Protein AF-A0A537VUX1-F1 (afdb_monomer_lite)

Secondary structure (DSSP, 8-state):
----------S----SSTT-GGG---HHHHHHIIIII---SEEE-SS-GGGTTTSEEESSBSSSPEE-TTS-EEEEEBPTTPBPPTT--SB--HHHHHHHHHHHTBTTTT-TTGGGGTTTBTT--SS-B-TTS--TTEEE-S-TTSSS--EEEEEBP--PPP-

Radius of gyration: 17.27 Å; chains: 1; bounding box: 36×48×41 Å

Foldseek 3Di:
DDDDDDDDDDPDPPFQQPLDLQAGDDPVSVVCCLVPNDWDQWHAPPDDVVVGRVPIFGDQFPGFFDADPLRFKTKTWGDPPCADDPPGGDHDALVVVQLSLLLNLAPVNPRVCNVVCAQFFQQSPVPRDHSPDGRPQWDFDDDPPDRDTTMIMGGHHPDDPDD

pLDDT: mean 83.37, std 15.56, range [30.44, 96.69]

Structure (mmCIF, N/CA/C/O backbone):
data_AF-A0A537VUX1-F1
#
_entry.id   AF-A0A537VUX1-F1
#
loop_
_atom_site.group_PDB
_atom_site.id
_atom_site.type_symbol
_atom_site.label_atom_id
_atom_site.label_alt_id
_atom_site.label_comp_id
_atom_site.label_asym_id
_atom_site.label_entity_id
_atom_site.label_seq_id
_atom_site.pdbx_PDB_ins_code
_atom_site.Cartn_x
_atom_site.Cartn_y
_atom_site.Cartn_z
_atom_site.occupancy
_atom_site.B_iso_or_equiv
_atom_site.auth_seq_id
_atom_site.auth_comp_id
_atom_site.auth_asym_id
_atom_site.auth_atom_id
_atom_site.pdbx_PDB_model_num
ATOM 1 N N . MET A 1 1 ? -6.030 -22.622 -22.222 1.00 43.53 1 MET A N 1
ATOM 2 C CA . MET A 1 1 ? -4.801 -23.106 -21.553 1.00 43.53 1 MET A CA 1
ATOM 3 C C . MET A 1 1 ? -3.969 -21.891 -21.178 1.00 43.53 1 MET A C 1
ATOM 5 O O . MET A 1 1 ? -3.933 -20.964 -21.974 1.00 43.53 1 MET A O 1
ATOM 9 N N . ARG A 1 2 ? -3.370 -21.855 -19.982 1.00 75.38 2 ARG A N 1
ATOM 10 C CA . ARG A 1 2 ? -2.383 -20.825 -19.613 1.00 75.38 2 ARG A CA 1
ATOM 11 C C . ARG A 1 2 ? -0.991 -21.377 -19.938 1.00 75.38 2 ARG A C 1
ATOM 13 O O . ARG A 1 2 ? -0.703 -22.503 -19.548 1.00 75.38 2 ARG A O 1
ATOM 20 N N . GLY A 1 3 ? -0.181 -20.629 -20.680 1.00 84.75 3 GLY A N 1
ATOM 21 C CA . GLY A 1 3 ? 1.167 -21.020 -21.102 1.00 84.75 3 GLY A CA 1
ATOM 22 C C . GLY A 1 3 ? 1.705 -20.078 -22.181 1.00 84.75 3 GLY A C 1
ATOM 23 O O . GLY A 1 3 ? 0.919 -19.483 -22.915 1.00 84.75 3 GLY A O 1
ATOM 24 N N . GLY A 1 4 ? 3.028 -19.931 -22.255 1.00 91.06 4 GLY A N 1
ATOM 25 C CA . GLY A 1 4 ? 3.712 -19.018 -23.174 1.00 91.06 4 GLY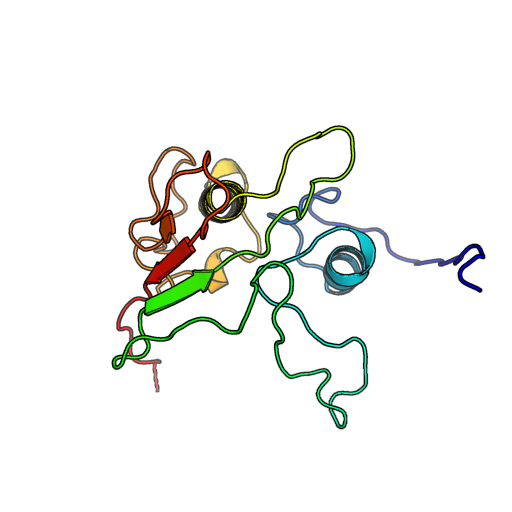 A CA 1
ATOM 26 C C . GLY A 1 4 ? 4.770 -18.169 -22.470 1.00 91.06 4 GLY A C 1
ATOM 27 O O . GLY A 1 4 ? 4.849 -18.146 -21.244 1.00 91.06 4 GLY A O 1
ATOM 28 N N . THR A 1 5 ? 5.589 -17.479 -23.258 1.00 91.19 5 THR A N 1
ATOM 29 C CA . THR A 1 5 ? 6.572 -16.508 -22.766 1.00 91.19 5 THR A CA 1
ATOM 30 C C . THR A 1 5 ? 6.169 -15.135 -23.272 1.00 91.19 5 THR A C 1
ATOM 32 O O . THR A 1 5 ? 6.135 -14.920 -24.483 1.00 91.19 5 THR A O 1
ATOM 35 N N . ILE A 1 6 ? 5.884 -14.215 -22.351 1.00 86.12 6 ILE A N 1
ATOM 36 C CA . ILE A 1 6 ? 5.795 -12.793 -22.679 1.00 86.12 6 ILE A CA 1
ATOM 37 C C . ILE A 1 6 ? 7.230 -12.288 -22.837 1.00 86.12 6 ILE A C 1
ATOM 39 O O . ILE A 1 6 ? 8.074 -12.535 -21.976 1.00 86.12 6 ILE A O 1
ATOM 43 N N . ARG A 1 7 ? 7.519 -11.652 -23.974 1.00 87.94 7 ARG A N 1
ATOM 44 C CA . ARG A 1 7 ? 8.798 -10.992 -24.246 1.00 87.94 7 ARG A CA 1
ATOM 45 C C . ARG A 1 7 ? 8.516 -9.509 -24.386 1.00 87.94 7 ARG A C 1
ATOM 47 O O . ARG A 1 7 ? 7.780 -9.120 -25.287 1.00 87.94 7 ARG A O 1
ATOM 54 N N . GLU A 1 8 ? 9.092 -8.729 -23.491 1.00 80.12 8 GLU A N 1
ATOM 55 C CA . GLU A 1 8 ? 8.969 -7.280 -23.452 1.00 80.12 8 GLU A CA 1
ATOM 56 C C . GLU A 1 8 ? 10.364 -6.667 -23.572 1.00 80.12 8 GLU A C 1
ATOM 58 O O . GLU A 1 8 ? 11.334 -7.198 -23.026 1.00 80.12 8 GLU A O 1
ATOM 63 N N . GLU A 1 9 ? 10.457 -5.574 -24.320 1.00 84.31 9 GLU A N 1
ATOM 64 C CA . GLU A 1 9 ? 11.647 -4.740 -24.430 1.00 84.31 9 GLU A CA 1
ATOM 65 C C . GLU A 1 9 ? 11.263 -3.344 -23.947 1.00 84.31 9 GLU A C 1
ATOM 67 O O . GLU A 1 9 ? 10.303 -2.759 -24.448 1.00 84.31 9 GLU A O 1
ATOM 72 N N . SER A 1 10 ? 12.017 -2.815 -22.986 1.00 74.38 10 SER A N 1
ATOM 73 C CA . SER A 1 10 ? 11.918 -1.416 -22.586 1.00 74.38 10 SER A CA 1
ATOM 74 C C . SER A 1 10 ? 13.241 -0.724 -22.908 1.00 74.38 10 SER A C 1
ATOM 76 O O . SER A 1 10 ? 14.291 -1.229 -22.499 1.00 74.38 10 SER A O 1
ATOM 78 N N . PRO A 1 11 ? 13.222 0.433 -23.597 1.00 74.38 11 PRO A N 1
ATOM 79 C CA . PRO A 1 11 ? 14.430 1.216 -23.844 1.00 74.38 11 PRO A CA 1
ATOM 80 C C . PRO A 1 11 ? 14.991 1.840 -22.556 1.00 74.38 11 PRO A C 1
ATOM 82 O O . PRO A 1 11 ? 16.130 2.300 -22.544 1.00 74.38 11 PRO A O 1
ATOM 85 N N . GLU A 1 12 ? 14.205 1.850 -21.475 1.00 69.44 12 GLU A N 1
ATOM 86 C CA . GLU A 1 12 ? 14.577 2.395 -20.177 1.00 69.44 12 GLU A CA 1
ATOM 87 C C . GLU A 1 12 ? 14.316 1.372 -19.066 1.00 69.44 12 GLU A C 1
ATOM 89 O O . GLU A 1 12 ? 13.195 0.907 -18.848 1.00 69.44 12 GLU A O 1
ATOM 94 N N . PHE A 1 13 ? 15.381 1.036 -18.346 1.00 69.56 13 PHE A N 1
ATOM 95 C CA . PHE A 1 13 ? 15.348 0.259 -17.108 1.00 69.56 13 PHE A CA 1
ATOM 96 C C . PHE A 1 13 ? 16.049 1.056 -15.996 1.00 69.56 13 PHE A C 1
ATOM 98 O O . PHE A 1 13 ? 16.839 0.534 -15.214 1.00 69.56 13 PHE A O 1
ATOM 105 N N . GLY A 1 14 ? 15.822 2.374 -15.997 1.00 68.31 14 GLY A N 1
ATOM 106 C CA . GLY A 1 14 ? 16.420 3.351 -15.085 1.00 68.31 14 GLY A CA 1
ATOM 107 C C . GLY A 1 14 ? 15.718 3.401 -13.733 1.00 68.31 14 GLY A C 1
ATOM 108 O O . GLY A 1 14 ? 15.362 4.477 -13.270 1.00 68.31 14 GLY A O 1
ATOM 109 N N . TRP A 1 15 ? 15.464 2.238 -13.139 1.00 76.56 15 TRP A N 1
ATOM 110 C CA . TRP A 1 15 ? 14.743 2.115 -11.875 1.00 76.56 15 TRP A CA 1
ATOM 111 C C . TRP A 1 15 ? 15.525 2.784 -10.755 1.00 76.56 15 TRP A C 1
ATOM 113 O O . TRP A 1 15 ? 16.755 2.699 -10.705 1.00 76.56 15 TRP A O 1
ATOM 123 N N . THR A 1 16 ? 14.815 3.455 -9.858 1.00 78.56 16 THR A N 1
ATOM 124 C CA . THR A 1 16 ? 15.455 4.334 -8.881 1.00 78.56 16 THR A CA 1
ATOM 125 C C . THR A 1 16 ? 15.878 3.615 -7.609 1.00 78.56 16 THR A C 1
ATOM 127 O O . THR A 1 16 ? 16.698 4.157 -6.873 1.00 78.56 16 THR A O 1
ATOM 130 N N . ASP A 1 17 ? 15.361 2.405 -7.363 1.00 83.12 17 ASP A N 1
ATOM 131 C CA . ASP A 1 17 ? 15.651 1.649 -6.134 1.00 83.12 17 ASP A CA 1
ATOM 132 C C . ASP A 1 17 ? 15.723 0.124 -6.340 1.00 83.12 17 ASP A C 1
ATOM 134 O O . ASP A 1 17 ? 15.341 -0.666 -5.487 1.00 83.12 17 ASP A O 1
ATOM 138 N N . ALA A 1 18 ? 16.209 -0.323 -7.505 1.00 84.00 18 ALA A N 1
ATOM 139 C CA . ALA A 1 18 ? 16.580 -1.724 -7.759 1.00 84.00 18 ALA A CA 1
ATOM 140 C C . ALA A 1 18 ? 15.517 -2.781 -7.363 1.00 84.00 18 ALA A C 1
ATOM 142 O O . ALA A 1 18 ? 15.850 -3.789 -6.741 1.00 84.00 18 ALA A O 1
ATOM 143 N N . PHE A 1 19 ? 14.258 -2.575 -7.772 1.00 84.56 19 PHE A N 1
ATOM 144 C CA . PHE A 1 19 ? 13.085 -3.412 -7.439 1.00 84.56 19 PHE A CA 1
ATOM 145 C C . PHE A 1 19 ? 12.599 -3.342 -5.989 1.00 84.56 19 PHE A C 1
ATOM 147 O O . PHE A 1 19 ? 11.665 -4.061 -5.625 1.00 84.56 19 PHE A O 1
ATOM 154 N N . ASP A 1 20 ? 13.171 -2.481 -5.158 1.00 90.69 20 ASP A N 1
ATOM 155 C CA . ASP A 1 20 ? 12.567 -2.177 -3.877 1.00 90.69 20 ASP A CA 1
ATOM 156 C C . ASP A 1 20 ? 11.367 -1.250 -4.089 1.00 90.69 20 ASP A C 1
ATOM 158 O O . ASP A 1 20 ? 11.531 -0.136 -4.595 1.00 90.69 20 ASP A O 1
ATOM 162 N N . PRO A 1 21 ? 10.147 -1.666 -3.705 1.00 91.25 21 PRO A N 1
ATOM 163 C CA . PRO A 1 21 ? 8.995 -0.806 -3.877 1.00 91.25 21 PRO A CA 1
ATOM 164 C C . PRO A 1 21 ? 9.153 0.513 -3.124 1.00 91.25 21 PRO A C 1
ATOM 166 O O . PRO A 1 21 ? 8.670 1.501 -3.643 1.00 91.25 21 PRO A O 1
ATOM 169 N N . THR A 1 22 ? 9.847 0.559 -1.974 1.00 91.31 22 THR A N 1
ATOM 170 C CA . THR A 1 22 ? 9.915 1.734 -1.075 1.00 91.31 22 THR A CA 1
ATOM 171 C C . THR A 1 22 ? 10.496 2.986 -1.729 1.00 91.31 22 THR A C 1
ATOM 173 O O . THR A 1 22 ? 10.023 4.092 -1.454 1.00 91.31 22 THR A O 1
ATOM 176 N N . GLY A 1 23 ? 11.523 2.841 -2.564 1.00 88.88 23 GLY A N 1
ATOM 177 C CA . GLY A 1 23 ? 12.196 3.965 -3.210 1.00 88.88 23 GLY A CA 1
ATOM 178 C C . GLY A 1 23 ? 11.911 4.094 -4.700 1.00 88.88 23 GLY A C 1
ATOM 179 O O . GLY A 1 23 ? 12.562 4.906 -5.354 1.00 88.88 23 GLY A O 1
ATOM 180 N N . GLU A 1 24 ? 10.970 3.335 -5.260 1.00 89.06 24 GLU A N 1
ATOM 181 C CA . GLU A 1 24 ? 10.641 3.412 -6.684 1.00 89.06 24 GLU A CA 1
ATOM 182 C C . GLU A 1 24 ? 9.556 4.461 -6.970 1.00 89.06 24 GLU A C 1
ATOM 184 O O . GLU A 1 24 ? 8.559 4.553 -6.250 1.00 89.06 24 GLU A O 1
ATOM 189 N N . TYR A 1 25 ? 9.723 5.246 -8.037 1.00 87.25 25 TYR A N 1
ATOM 190 C CA . TYR A 1 25 ? 8.809 6.347 -8.381 1.00 87.25 25 TYR A CA 1
ATOM 191 C C . TYR A 1 25 ? 8.467 6.433 -9.875 1.00 87.25 25 TYR A C 1
ATOM 193 O O . TYR A 1 25 ? 7.682 7.286 -10.294 1.00 87.25 25 TYR A O 1
ATOM 201 N N . LEU A 1 26 ? 9.035 5.559 -10.707 1.00 87.56 26 LEU A N 1
ATOM 202 C CA . LEU A 1 26 ? 8.725 5.524 -12.128 1.00 87.56 26 LEU A CA 1
ATOM 203 C C . LEU A 1 26 ? 7.445 4.726 -12.387 1.00 87.56 26 LEU A C 1
ATOM 205 O O . LEU A 1 26 ? 7.285 3.592 -11.938 1.00 87.56 26 LEU A O 1
ATOM 209 N N . GLY A 1 27 ? 6.540 5.301 -13.185 1.00 85.81 27 GLY A N 1
ATOM 210 C CA . GLY A 1 27 ? 5.255 4.672 -13.508 1.00 85.81 27 GLY A CA 1
ATOM 211 C C . GLY A 1 27 ? 5.393 3.319 -14.215 1.00 85.81 27 GLY A C 1
ATOM 212 O O . GLY A 1 27 ? 4.592 2.419 -13.974 1.00 85.81 27 GLY A O 1
ATOM 213 N N . THR A 1 28 ? 6.428 3.139 -15.041 1.00 85.06 28 THR A N 1
ATOM 214 C CA . THR A 1 28 ? 6.740 1.850 -15.683 1.00 85.06 28 THR A CA 1
ATOM 215 C C . THR A 1 28 ? 7.139 0.790 -14.658 1.00 85.06 28 THR A C 1
ATOM 217 O O . THR A 1 28 ? 6.651 -0.338 -14.722 1.00 85.06 28 THR A O 1
ATOM 220 N N . ALA 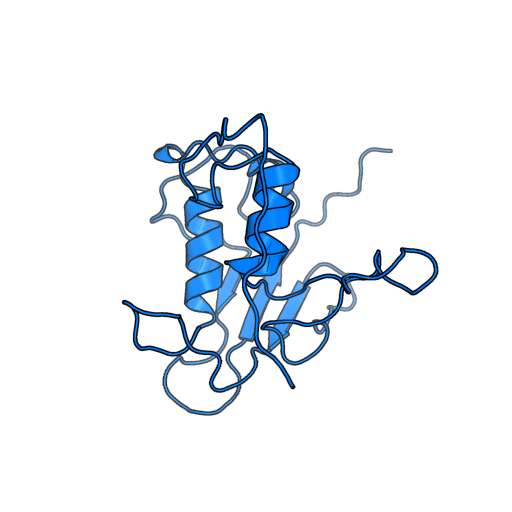A 1 29 ? 7.955 1.157 -13.667 1.00 86.69 29 ALA A N 1
ATOM 221 C CA . ALA A 1 29 ? 8.346 0.263 -12.585 1.00 86.69 29 ALA A CA 1
ATOM 222 C C . ALA A 1 29 ? 7.155 -0.081 -11.675 1.00 86.69 29 ALA A C 1
ATOM 224 O O . ALA A 1 29 ? 6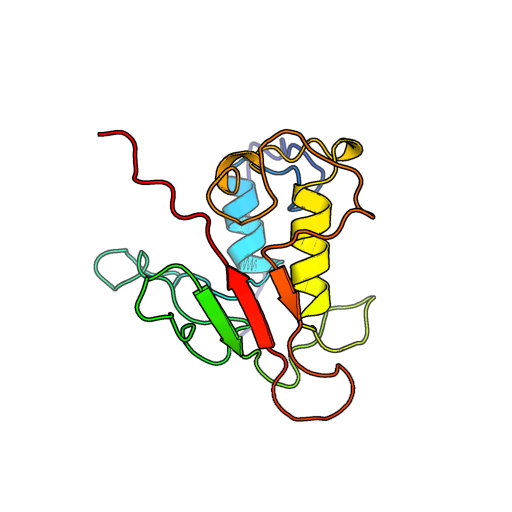.954 -1.251 -11.352 1.00 86.69 29 ALA A O 1
ATOM 225 N N . TRP A 1 30 ? 6.302 0.894 -11.334 1.00 87.25 30 TRP A N 1
ATOM 226 C CA . TRP A 1 30 ? 5.048 0.639 -10.611 1.00 87.25 30 TRP A CA 1
ATOM 227 C C . TRP A 1 30 ? 4.123 -0.310 -11.371 1.00 87.25 30 TRP A C 1
ATOM 229 O O . TRP A 1 30 ? 3.598 -1.245 -10.772 1.00 87.25 30 TRP A O 1
ATOM 239 N N . GLY A 1 31 ? 3.968 -0.118 -12.684 1.00 86.94 31 GLY A N 1
ATOM 240 C CA . GLY A 1 31 ? 3.178 -1.005 -13.536 1.00 86.94 31 GLY A CA 1
ATOM 241 C C . GLY A 1 31 ? 3.705 -2.439 -13.524 1.00 86.94 31 GLY A C 1
ATOM 242 O O . GLY A 1 31 ? 2.939 -3.368 -13.287 1.00 86.94 31 GLY A O 1
ATOM 243 N N . MET A 1 32 ? 5.017 -2.628 -13.700 1.00 87.12 32 MET A N 1
ATOM 244 C CA . MET A 1 32 ? 5.634 -3.958 -13.629 1.00 87.12 32 MET A CA 1
ATOM 245 C C . MET A 1 32 ? 5.491 -4.592 -12.241 1.00 87.12 32 MET A C 1
ATOM 247 O O . MET A 1 32 ? 5.195 -5.783 -12.136 1.00 87.12 32 MET A O 1
ATOM 251 N N . MET A 1 33 ? 5.679 -3.818 -11.169 1.00 88.94 33 MET A N 1
ATOM 252 C CA . MET A 1 33 ? 5.537 -4.324 -9.806 1.00 88.94 33 MET A CA 1
ATOM 253 C C . MET A 1 33 ? 4.101 -4.744 -9.492 1.00 88.94 33 MET A C 1
ATOM 255 O O . MET A 1 33 ? 3.907 -5.879 -9.063 1.00 88.94 33 MET A O 1
ATOM 259 N N . ASP A 1 34 ? 3.112 -3.881 -9.735 1.00 87.62 34 ASP A N 1
ATOM 260 C CA . ASP A 1 34 ? 1.692 -4.155 -9.457 1.00 87.62 34 ASP A CA 1
ATOM 261 C C . ASP A 1 34 ? 1.151 -5.319 -10.302 1.00 87.62 34 ASP A C 1
ATOM 263 O O . ASP A 1 34 ? 0.382 -6.144 -9.816 1.00 87.62 34 ASP A O 1
ATOM 267 N N . GLN A 1 35 ? 1.597 -5.447 -11.555 1.00 84.50 35 GLN A N 1
ATOM 268 C CA . GLN A 1 35 ? 1.087 -6.486 -12.455 1.00 84.50 35 GLN A CA 1
ATOM 269 C C . GLN A 1 35 ? 1.742 -7.856 -12.247 1.00 84.50 35 GLN A C 1
ATOM 271 O O . GLN A 1 35 ? 1.116 -8.878 -12.546 1.00 84.50 35 GLN A O 1
ATOM 276 N N . LEU A 1 36 ? 3.002 -7.906 -11.796 1.00 87.56 36 LEU A N 1
ATOM 277 C CA . LEU A 1 36 ? 3.806 -9.134 -11.870 1.00 87.56 36 LEU A CA 1
ATOM 278 C C . LEU A 1 36 ? 4.443 -9.572 -10.548 1.00 87.56 36 LEU A C 1
ATOM 280 O O . LEU A 1 36 ? 4.690 -10.768 -10.383 1.00 87.56 36 LEU A O 1
ATOM 284 N N . LEU A 1 37 ? 4.755 -8.651 -9.633 1.00 89.62 37 LEU A N 1
ATOM 285 C CA . LEU A 1 37 ? 5.688 -8.931 -8.532 1.00 89.62 37 LEU A CA 1
ATOM 286 C C . LEU A 1 37 ? 5.089 -8.735 -7.142 1.00 89.62 37 LEU A C 1
ATOM 288 O O . LEU A 1 37 ? 5.440 -9.467 -6.216 1.00 89.62 37 LEU A O 1
ATOM 292 N N . ILE A 1 38 ? 4.213 -7.747 -6.977 1.00 93.00 38 ILE A N 1
ATOM 293 C CA . ILE A 1 38 ? 3.754 -7.269 -5.675 1.00 93.00 38 ILE A CA 1
ATOM 294 C C . ILE A 1 38 ? 2.233 -7.225 -5.665 1.00 93.00 38 ILE A C 1
ATOM 296 O O . ILE A 1 38 ? 1.582 -6.995 -6.675 1.00 93.00 38 ILE A O 1
ATOM 300 N N . ARG A 1 39 ? 1.665 -7.468 -4.487 1.00 95.25 39 ARG A N 1
ATOM 301 C CA . ARG A 1 39 ? 0.230 -7.426 -4.233 1.00 95.25 39 ARG A CA 1
ATOM 302 C C . ARG A 1 39 ? -0.047 -6.540 -3.025 1.00 95.25 39 ARG A C 1
ATOM 304 O O . ARG A 1 39 ? 0.659 -6.630 -2.021 1.00 95.25 39 ARG A O 1
ATOM 311 N N . GLY A 1 40 ? -1.060 -5.683 -3.126 1.00 94.50 40 GLY A N 1
ATOM 312 C CA . GLY A 1 40 ? -1.482 -4.762 -2.067 1.00 94.50 40 GLY A CA 1
ATOM 313 C C . GLY A 1 40 ? -2.695 -5.264 -1.280 1.00 94.50 40 GLY A C 1
ATOM 314 O O . GLY A 1 40 ? -3.265 -6.316 -1.568 1.00 94.50 40 GLY A O 1
ATOM 315 N N . LEU A 1 41 ? -3.146 -4.488 -0.287 1.00 95.69 41 LEU A N 1
ATOM 316 C CA . L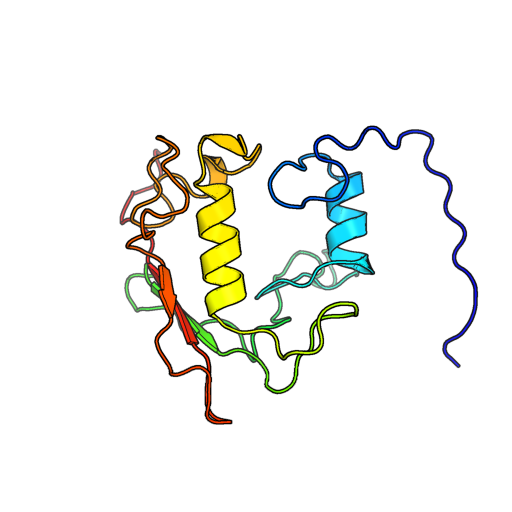EU A 1 41 ? -4.467 -4.714 0.328 1.00 95.69 41 LEU A CA 1
ATOM 317 C C . LEU A 1 41 ? -5.572 -4.586 -0.729 1.00 95.69 41 LEU A C 1
ATOM 319 O O . LEU A 1 41 ? -6.465 -5.429 -0.813 1.00 95.69 41 LEU A O 1
ATOM 323 N N . MET A 1 42 ? -5.447 -3.555 -1.561 1.00 95.44 42 MET A N 1
ATOM 324 C CA . MET A 1 42 ? -6.302 -3.241 -2.698 1.00 95.44 42 MET A CA 1
ATOM 325 C C . MET A 1 42 ? -5.445 -3.214 -3.971 1.00 95.44 42 MET A C 1
ATOM 327 O O . MET A 1 42 ? -4.232 -3.028 -3.890 1.00 95.44 42 MET A O 1
ATOM 331 N N . THR A 1 43 ? -6.078 -3.370 -5.127 1.00 94.94 43 THR A N 1
ATOM 332 C CA . THR A 1 43 ? -5.474 -3.240 -6.462 1.00 94.94 43 THR A CA 1
ATOM 333 C C . THR A 1 43 ? -6.507 -2.658 -7.434 1.00 94.94 43 THR A C 1
ATOM 335 O O . THR A 1 43 ? -7.610 -2.293 -7.022 1.00 94.94 43 THR A O 1
ATOM 338 N N . TYR A 1 44 ? -6.184 -2.603 -8.721 1.00 93.38 44 TYR A N 1
ATOM 339 C CA . TYR A 1 44 ? -7.086 -2.216 -9.798 1.00 93.38 44 TYR A CA 1
ATOM 340 C C . TYR A 1 44 ? -7.337 -3.388 -10.742 1.00 93.38 44 TYR A C 1
ATOM 342 O O . TYR A 1 44 ? -6.531 -4.306 -10.878 1.00 93.38 44 TYR A O 1
ATOM 350 N N . LYS A 1 45 ? -8.477 -3.366 -11.434 1.00 92.56 45 LYS A N 1
ATOM 351 C CA . LYS A 1 45 ? -8.687 -4.297 -12.545 1.00 92.56 45 LYS A CA 1
ATOM 352 C C . LYS A 1 45 ? -7.846 -3.832 -13.731 1.00 92.56 45 LYS A C 1
ATOM 354 O O . LYS A 1 45 ? -7.951 -2.679 -14.129 1.00 92.56 45 LYS A O 1
ATOM 359 N N . HIS A 1 46 ? -7.092 -4.737 -14.349 1.00 89.50 46 HIS A N 1
ATOM 360 C CA . HIS A 1 46 ? -6.345 -4.451 -15.580 1.00 89.50 46 HIS A CA 1
ATOM 361 C C . HIS A 1 46 ? -7.274 -4.440 -16.810 1.00 89.50 46 HIS A C 1
ATOM 363 O O . HIS A 1 46 ? -7.196 -5.301 -17.685 1.00 89.50 46 HIS A O 1
ATOM 369 N N . VAL A 1 47 ? -8.210 -3.492 -16.821 1.00 93.38 47 VAL A N 1
ATOM 370 C CA . VAL A 1 47 ? -9.176 -3.201 -17.891 1.00 93.38 47 VAL A CA 1
ATOM 371 C C . VAL A 1 47 ? -9.272 -1.686 -18.074 1.00 93.38 47 VAL A C 1
ATOM 373 O O . VAL A 1 47 ? -8.746 -0.931 -17.259 1.00 93.38 47 VAL A O 1
ATOM 376 N N . ASP A 1 48 ? -9.961 -1.225 -19.115 1.00 94.88 48 ASP A N 1
ATOM 377 C CA . ASP A 1 48 ? -10.147 0.211 -19.340 1.00 94.88 48 ASP A CA 1
ATOM 378 C C . ASP A 1 48 ? -10.902 0.889 -18.182 1.00 94.88 48 ASP A C 1
ATOM 380 O O . ASP A 1 48 ? -11.780 0.295 -17.549 1.00 94.88 48 ASP A O 1
ATOM 384 N N . ALA A 1 49 ? -10.634 2.179 -17.947 1.00 94.56 49 ALA A N 1
ATOM 385 C CA . ALA A 1 49 ? -11.316 2.968 -16.913 1.00 94.56 49 ALA A CA 1
ATOM 386 C C . ALA A 1 49 ? -12.849 2.958 -17.079 1.00 94.56 49 ALA A C 1
ATOM 388 O O . ALA A 1 49 ? -13.579 2.752 -16.117 1.00 94.56 49 ALA A O 1
ATOM 389 N N . ALA A 1 50 ? -13.354 3.033 -18.318 1.00 96.19 50 ALA A N 1
ATOM 390 C CA . ALA A 1 50 ? -14.791 2.932 -18.611 1.00 96.19 50 ALA A CA 1
ATOM 391 C C . ALA A 1 50 ? -15.421 1.583 -18.195 1.00 96.19 50 ALA A C 1
ATOM 393 O O . ALA A 1 50 ? -16.642 1.467 -18.104 1.00 96.19 50 ALA A O 1
ATOM 394 N N . GLN A 1 51 ? -14.596 0.564 -17.945 1.00 96.12 51 GLN A N 1
ATOM 395 C CA . GLN A 1 51 ? -14.984 -0.763 -17.463 1.00 96.12 51 GLN A CA 1
ATOM 396 C C . GLN A 1 51 ? -14.673 -0.954 -15.963 1.00 96.12 51 GLN A C 1
ATOM 398 O O . GLN A 1 51 ? -14.776 -2.068 -15.439 1.00 96.12 51 GLN A O 1
ATOM 403 N N . GLY A 1 52 ? -14.308 0.124 -15.261 1.00 94.50 52 GLY A N 1
ATOM 404 C CA . GLY A 1 52 ? -13.969 0.138 -13.838 1.00 94.50 52 GLY A CA 1
ATOM 405 C C . GLY A 1 52 ? -12.499 -0.157 -13.533 1.00 94.50 52 GLY A C 1
ATOM 406 O O . GLY A 1 52 ? -12.198 -0.593 -12.423 1.00 94.50 52 GLY A O 1
ATOM 407 N N . GLY A 1 53 ? -11.590 0.031 -14.496 1.00 93.94 53 GLY A N 1
ATOM 408 C CA . GLY A 1 53 ? -10.143 -0.110 -14.284 1.00 93.94 53 GLY A CA 1
ATOM 409 C C . GLY A 1 53 ? -9.530 0.939 -13.350 1.00 93.94 53 GLY A C 1
ATOM 410 O O . GLY A 1 53 ? -8.449 0.733 -12.818 1.00 93.94 53 GLY A O 1
ATOM 411 N N . ASP A 1 54 ? -10.234 2.040 -13.101 1.00 94.62 54 ASP A N 1
ATOM 412 C CA . ASP A 1 54 ? -9.851 3.128 -12.192 1.00 94.62 54 ASP A CA 1
ATOM 413 C C . ASP A 1 54 ? -10.483 3.001 -10.794 1.00 94.62 54 ASP A C 1
ATOM 415 O O . ASP A 1 54 ? -10.289 3.855 -9.930 1.00 94.62 54 ASP A O 1
ATOM 419 N N . THR A 1 55 ? -11.243 1.930 -10.549 1.00 95.81 55 THR A N 1
ATOM 420 C CA . THR A 1 55 ? -11.909 1.682 -9.270 1.00 95.81 55 THR A CA 1
ATOM 421 C C . THR A 1 55 ? -11.120 0.651 -8.456 1.00 95.81 55 THR A C 1
ATOM 423 O O . THR A 1 55 ? -10.975 -0.489 -8.914 1.00 95.81 55 THR A O 1
ATOM 426 N N . PRO A 1 56 ? -10.650 0.988 -7.238 1.00 94.88 56 PRO A N 1
ATOM 427 C CA . PRO A 1 56 ? -9.954 0.034 -6.384 1.00 94.88 56 PRO A CA 1
ATOM 428 C C . PRO A 1 56 ? -10.825 -1.176 -6.028 1.00 94.88 56 PRO A C 1
ATOM 430 O O . PRO A 1 56 ? -11.999 -1.045 -5.674 1.00 94.88 56 PRO A O 1
ATOM 433 N N . VAL A 1 57 ? -10.226 -2.363 -6.053 1.00 96.62 57 VAL A N 1
ATOM 434 C CA . VAL A 1 57 ? -10.848 -3.635 -5.673 1.00 96.62 57 VAL A CA 1
ATOM 435 C C . VAL A 1 57 ? -9.976 -4.399 -4.671 1.00 96.62 57 VAL A C 1
ATOM 437 O O . VAL A 1 57 ? -8.761 -4.208 -4.654 1.00 96.62 57 VAL A O 1
ATOM 440 N N . PRO A 1 58 ? -10.554 -5.264 -3.816 1.00 96.69 58 PRO A N 1
ATOM 441 C CA . PRO A 1 58 ? -9.776 -6.019 -2.834 1.00 96.69 58 PRO A CA 1
ATOM 442 C C . PRO A 1 58 ? -8.816 -7.010 -3.491 1.00 96.69 58 PRO A C 1
ATOM 444 O O . PRO A 1 58 ? -9.237 -7.820 -4.324 1.00 96.69 58 PRO A O 1
ATOM 447 N N . ASP A 1 59 ? -7.557 -7.003 -3.053 1.00 95.75 59 ASP A N 1
ATOM 448 C CA . ASP A 1 59 ? -6.564 -7.993 -3.459 1.00 95.75 59 ASP A CA 1
ATOM 449 C C . ASP A 1 59 ? -6.139 -8.904 -2.305 1.00 95.75 59 ASP A C 1
ATOM 451 O O . ASP A 1 59 ? -6.732 -9.968 -2.131 1.00 95.75 59 ASP A O 1
ATOM 455 N N . ILE A 1 60 ? -5.143 -8.543 -1.492 1.00 96.06 60 ILE A N 1
ATOM 456 C CA . ILE A 1 60 ? -4.835 -9.329 -0.287 1.00 96.06 60 ILE A CA 1
ATOM 457 C C . ILE A 1 60 ? -5.941 -9.148 0.760 1.00 96.06 60 ILE A C 1
ATOM 459 O O . ILE A 1 60 ? -6.212 -10.074 1.529 1.00 96.06 60 ILE A O 1
ATOM 463 N N . ALA A 1 61 ? -6.642 -8.011 0.758 1.00 95.62 61 ALA A N 1
ATOM 464 C CA . ALA A 1 61 ? -7.856 -7.855 1.544 1.00 95.62 61 ALA A CA 1
ATOM 465 C C . ALA A 1 61 ? -8.963 -8.804 1.044 1.00 95.62 61 ALA A C 1
ATOM 467 O O . ALA A 1 61 ? -9.166 -9.005 -0.154 1.00 95.62 61 ALA A O 1
ATOM 468 N N . ALA A 1 62 ? -9.700 -9.401 1.978 1.00 94.94 62 ALA A N 1
ATOM 469 C CA . ALA A 1 62 ? -10.808 -10.310 1.702 1.00 94.94 62 ALA A CA 1
ATOM 470 C C . ALA A 1 62 ? -12.052 -9.585 1.162 1.00 94.94 62 ALA A C 1
ATOM 472 O O . ALA A 1 62 ? -12.855 -10.185 0.452 1.00 94.94 62 ALA A O 1
ATOM 473 N N . ALA A 1 63 ? -12.197 -8.303 1.492 1.00 94.75 63 ALA A N 1
ATOM 474 C CA . ALA A 1 63 ? -13.287 -7.417 1.101 1.00 94.75 63 ALA A CA 1
ATOM 475 C C . ALA A 1 63 ? -12.795 -5.955 1.158 1.00 94.75 63 ALA A C 1
ATOM 477 O O . ALA A 1 63 ? -11.693 -5.718 1.665 1.00 94.75 63 ALA A O 1
ATOM 478 N N . PRO A 1 64 ? -13.576 -4.970 0.667 1.00 94.56 64 PRO A N 1
ATOM 479 C CA . PRO A 1 64 ? -13.293 -3.565 0.946 1.00 94.56 64 PRO A CA 1
ATOM 480 C C . PRO A 1 64 ? -13.212 -3.316 2.463 1.00 94.56 64 PRO A C 1
ATOM 482 O O . PRO A 1 64 ? -13.850 -4.051 3.225 1.00 94.56 64 PRO A O 1
ATOM 485 N N . PRO A 1 65 ? -12.441 -2.314 2.919 1.00 93.06 65 PRO A N 1
ATOM 486 C CA . PRO A 1 65 ? -12.295 -2.050 4.343 1.00 93.06 65 PRO A CA 1
ATOM 487 C C . PRO A 1 65 ? -13.626 -1.639 4.969 1.00 93.06 65 PRO A C 1
ATOM 489 O O . PRO A 1 65 ? -14.438 -0.951 4.345 1.00 93.06 65 PRO A O 1
ATOM 492 N N . THR A 1 66 ? -13.815 -1.993 6.236 1.00 92.56 66 THR A N 1
ATOM 493 C CA . THR A 1 66 ? -14.835 -1.336 7.054 1.00 92.56 66 THR A CA 1
ATOM 494 C C . THR A 1 66 ? -14.322 0.056 7.391 1.00 92.56 66 THR A C 1
ATOM 496 O O . THR A 1 66 ? -13.228 0.195 7.937 1.00 92.56 66 THR A O 1
ATOM 499 N N . VAL A 1 67 ? -15.100 1.082 7.055 1.00 91.06 67 VAL A N 1
ATOM 500 C CA . VAL A 1 67 ? -14.739 2.481 7.307 1.00 91.06 67 VAL A CA 1
ATOM 501 C C . VAL A 1 67 ? -15.568 3.011 8.473 1.00 91.06 67 VAL A C 1
ATOM 503 O O . VAL A 1 67 ? -16.783 2.805 8.517 1.00 91.06 67 VAL A O 1
ATOM 506 N N . SER A 1 68 ? -14.922 3.672 9.433 1.00 89.50 68 SER A N 1
ATOM 507 C CA . SER A 1 68 ? -15.606 4.320 10.556 1.00 89.50 68 SER A CA 1
ATOM 508 C C . SER A 1 68 ? -16.530 5.450 10.091 1.00 89.50 68 SER A C 1
ATOM 510 O O . SER A 1 68 ? -16.370 6.016 9.013 1.00 89.50 68 SER A O 1
ATOM 512 N N . ALA A 1 69 ? -17.495 5.823 10.937 1.00 93.88 69 ALA A N 1
ATOM 513 C CA . ALA A 1 69 ? -18.478 6.860 10.615 1.00 93.88 69 ALA A CA 1
ATOM 514 C C . ALA A 1 69 ? -17.859 8.247 10.349 1.00 93.88 69 ALA A C 1
ATOM 516 O O . ALA A 1 69 ? -18.426 9.033 9.596 1.00 93.88 69 ALA A O 1
ATOM 517 N N . ASP A 1 70 ? -16.707 8.545 10.955 1.00 87.44 70 ASP A N 1
ATOM 518 C CA . ASP A 1 70 ? -15.948 9.778 10.716 1.00 87.44 70 ASP A CA 1
ATOM 519 C C . ASP A 1 70 ? -15.054 9.710 9.465 1.00 87.44 70 ASP A C 1
ATOM 521 O O . ASP A 1 70 ? -14.433 10.706 9.103 1.00 87.44 70 ASP A O 1
ATOM 525 N N . GLY A 1 71 ? -14.990 8.556 8.790 1.00 88.06 71 GLY A N 1
ATOM 526 C CA . GLY A 1 71 ? -1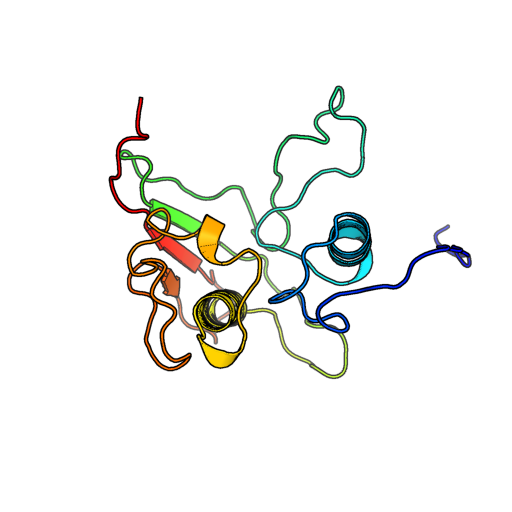4.155 8.344 7.611 1.00 88.06 71 GLY A CA 1
ATOM 527 C C . GLY A 1 71 ? -12.658 8.263 7.908 1.00 88.06 71 GLY A C 1
ATOM 528 O O . GLY A 1 71 ? -11.865 8.255 6.968 1.00 88.06 71 GLY A O 1
ATOM 529 N N . LEU A 1 72 ? -12.266 8.225 9.188 1.00 88.75 72 LEU A N 1
ATOM 530 C CA . LEU A 1 72 ? -10.867 8.318 9.601 1.00 88.75 72 LEU A CA 1
ATOM 531 C C . LEU A 1 72 ? -10.241 6.982 9.982 1.00 88.75 72 LEU A C 1
ATOM 533 O O . LEU A 1 72 ? -9.063 6.948 10.298 1.00 88.75 72 LEU A O 1
ATOM 537 N N . THR A 1 73 ? -10.983 5.880 10.006 1.00 88.75 73 THR A N 1
ATOM 538 C CA . THR A 1 73 ? -10.446 4.565 10.372 1.00 88.75 73 THR A CA 1
ATOM 539 C C . THR A 1 73 ? -10.859 3.530 9.344 1.00 88.75 73 THR A C 1
ATOM 541 O O . THR A 1 73 ? -12.040 3.401 9.033 1.00 88.75 73 THR A O 1
ATOM 544 N N . TYR A 1 74 ? -9.871 2.800 8.832 1.00 92.12 74 TYR A N 1
ATOM 545 C CA . TYR A 1 74 ? -10.024 1.773 7.810 1.00 92.12 74 TYR A CA 1
ATOM 546 C C . TYR A 1 74 ? -9.555 0.437 8.370 1.00 92.12 74 TYR A C 1
ATOM 548 O O . TYR A 1 74 ? -8.366 0.266 8.644 1.00 92.12 74 TYR A O 1
ATOM 556 N N . ASP A 1 75 ? -10.484 -0.505 8.506 1.00 91.88 75 ASP A N 1
ATOM 557 C CA . ASP A 1 75 ? -10.216 -1.858 8.984 1.00 91.88 75 ASP A CA 1
ATOM 558 C C . ASP A 1 75 ? -10.234 -2.847 7.821 1.00 91.88 75 ASP A C 1
ATOM 560 O O . ASP A 1 75 ? -11.281 -3.136 7.234 1.00 91.88 75 ASP A O 1
ATOM 564 N N . PHE A 1 76 ? -9.070 -3.407 7.506 1.00 93.50 76 PHE A N 1
ATOM 565 C CA . PHE A 1 76 ? -8.930 -4.439 6.485 1.00 93.50 76 PHE A CA 1
ATOM 566 C C . PHE A 1 76 ? -8.864 -5.814 7.127 1.00 93.50 76 PHE A C 1
ATOM 568 O O . PHE A 1 76 ? -8.134 -6.006 8.091 1.00 93.50 76 PHE A O 1
ATOM 575 N N . THR A 1 77 ? -9.556 -6.790 6.543 1.00 92.38 77 THR A N 1
ATOM 576 C CA . THR A 1 77 ? -9.378 -8.217 6.851 1.00 92.38 77 THR A CA 1
ATOM 577 C C . THR A 1 77 ? -8.608 -8.874 5.717 1.00 92.38 77 THR A C 1
ATOM 579 O O . THR A 1 77 ? -9.004 -8.724 4.564 1.00 92.38 77 THR A O 1
ATOM 582 N N . LEU A 1 78 ? -7.534 -9.608 6.014 1.00 92.81 78 LEU A N 1
ATOM 583 C CA . LEU A 1 78 ? -6.759 -10.313 4.986 1.00 92.81 78 LEU A CA 1
ATOM 584 C C . LEU A 1 78 ? -7.408 -11.644 4.580 1.00 92.81 78 LEU A C 1
ATOM 586 O O . LEU A 1 78 ? -8.054 -12.304 5.394 1.00 92.81 78 LEU A O 1
ATOM 590 N N . LYS A 1 79 ? -7.192 -12.059 3.327 1.00 93.19 79 LYS A N 1
ATOM 591 C CA . LYS A 1 79 ? -7.482 -13.420 2.854 1.00 93.19 79 LYS A CA 1
ATOM 592 C C . LYS A 1 79 ? -6.597 -14.437 3.578 1.00 93.19 79 LYS A C 1
ATOM 594 O O . LYS A 1 79 ? -5.417 -14.187 3.823 1.00 93.19 79 LYS A O 1
ATOM 599 N N . ASP A 1 80 ? -7.145 -15.618 3.840 1.00 88.19 80 ASP A N 1
ATOM 600 C CA . ASP A 1 80 ? -6.363 -16.740 4.357 1.00 88.19 80 ASP A CA 1
ATOM 601 C C . ASP A 1 80 ? -5.463 -17.348 3.270 1.00 88.19 80 ASP A C 1
ATOM 603 O O . ASP A 1 80 ? -5.791 -17.336 2.083 1.00 88.19 80 ASP A O 1
ATOM 607 N N . ASN A 1 81 ? -4.339 -17.933 3.695 1.00 87.25 81 ASN A N 1
ATOM 608 C CA . ASN A 1 81 ? -3.431 -18.732 2.861 1.00 87.25 81 ASN A CA 1
ATOM 609 C C . ASN A 1 81 ? -2.841 -18.010 1.633 1.00 87.25 81 ASN A C 1
ATOM 611 O O . ASN A 1 81 ? -2.395 -18.662 0.689 1.00 87.25 81 ASN A O 1
ATOM 615 N N . VAL A 1 82 ? -2.791 -16.674 1.639 1.00 93.88 82 VAL A N 1
ATOM 616 C CA . VAL A 1 82 ? -1.933 -15.937 0.704 1.00 93.88 82 VAL A CA 1
ATOM 617 C C . VAL A 1 82 ? -0.492 -16.144 1.154 1.00 93.88 82 VAL A C 1
ATOM 619 O O . VAL A 1 82 ? -0.139 -15.771 2.268 1.00 93.88 82 VAL A O 1
ATOM 622 N N . MET A 1 83 ? 0.325 -16.768 0.312 1.00 94.69 83 MET A N 1
ATOM 623 C CA . MET A 1 83 ? 1.712 -17.108 0.627 1.00 94.69 83 MET A CA 1
ATOM 624 C C . MET A 1 83 ? 2.666 -16.146 -0.065 1.00 94.69 83 MET A C 1
ATOM 626 O O . MET A 1 83 ? 2.425 -15.741 -1.203 1.00 94.69 83 MET A O 1
ATOM 630 N N . TRP A 1 84 ? 3.770 -15.830 0.604 1.00 95.75 84 TRP A N 1
ATOM 631 C CA . TRP A 1 84 ? 4.914 -15.249 -0.080 1.00 95.75 84 TRP A CA 1
ATOM 632 C C . TRP A 1 84 ? 5.484 -16.235 -1.105 1.00 95.75 84 TRP A C 1
ATOM 634 O O . TRP A 1 84 ? 5.438 -17.452 -0.911 1.00 95.75 84 TRP A O 1
ATOM 644 N N . ALA A 1 85 ? 6.028 -15.697 -2.194 1.00 93.69 85 ALA A N 1
ATOM 645 C CA . ALA A 1 85 ? 6.831 -16.478 -3.122 1.00 93.69 85 ALA A CA 1
ATOM 646 C C . ALA A 1 85 ? 8.188 -16.851 -2.482 1.00 93.69 85 ALA A C 1
ATOM 648 O O . ALA A 1 85 ? 8.645 -16.162 -1.559 1.00 93.69 85 ALA A O 1
ATOM 649 N N . PRO A 1 86 ? 8.868 -17.905 -2.978 1.00 94.12 86 PRO A N 1
ATOM 650 C CA . PR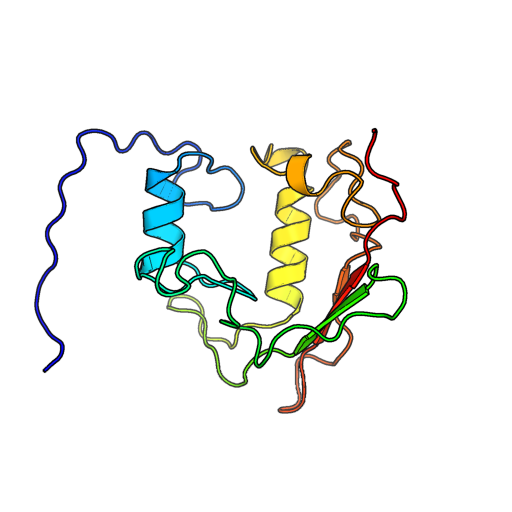O A 1 86 ? 10.233 -18.214 -2.571 1.00 94.12 86 PRO A CA 1
ATOM 651 C C . PRO A 1 86 ? 11.153 -16.982 -2.666 1.00 94.12 86 PRO A C 1
ATOM 653 O O . PRO A 1 86 ? 10.999 -16.180 -3.587 1.00 94.12 86 PRO A O 1
ATOM 656 N N . PRO A 1 87 ? 12.123 -16.829 -1.747 1.00 94.06 87 PRO A N 1
ATOM 657 C CA . PRO A 1 87 ? 12.585 -17.831 -0.782 1.00 94.06 87 PRO A CA 1
ATOM 658 C C . PRO A 1 87 ? 11.776 -17.889 0.524 1.00 94.06 87 PRO A C 1
ATOM 660 O O . PRO A 1 87 ? 12.036 -18.754 1.360 1.00 94.06 87 PRO A O 1
ATOM 663 N N . LEU A 1 88 ? 10.802 -16.998 0.724 1.00 92.94 88 LEU A N 1
ATOM 664 C CA . LEU A 1 88 ? 9.936 -17.056 1.897 1.00 92.94 88 LEU A CA 1
ATOM 665 C C . LEU A 1 88 ? 8.917 -18.190 1.743 1.00 92.94 88 LEU A C 1
ATOM 667 O O . LEU A 1 88 ? 8.314 -18.370 0.692 1.00 92.94 88 LEU A O 1
ATOM 671 N N . ASN A 1 89 ? 8.707 -18.946 2.820 1.00 94.06 89 ASN A N 1
ATOM 672 C CA . ASN A 1 89 ? 7.731 -20.035 2.867 1.00 94.06 89 ASN A CA 1
ATOM 673 C C . ASN A 1 89 ? 6.766 -19.842 4.043 1.00 94.06 89 ASN A C 1
ATOM 675 O O . ASN A 1 89 ? 6.670 -20.668 4.950 1.00 94.06 89 ASN A O 1
ATOM 679 N N . ARG A 1 90 ? 6.104 -18.683 4.072 1.00 94.25 90 ARG A N 1
ATOM 680 C CA . ARG A 1 90 ? 5.112 -18.329 5.091 1.00 94.25 90 ARG A CA 1
ATOM 681 C C . ARG A 1 90 ? 3.955 -17.552 4.477 1.00 94.25 90 ARG A C 1
ATOM 683 O O . ARG A 1 90 ? 4.103 -16.935 3.421 1.00 94.25 90 ARG A O 1
ATOM 690 N N . ALA A 1 91 ? 2.823 -17.566 5.170 1.00 94.44 91 ALA A N 1
ATOM 691 C CA . ALA A 1 91 ? 1.691 -16.726 4.815 1.00 94.44 91 ALA A CA 1
ATOM 692 C C . ALA A 1 91 ? 2.038 -15.236 4.973 1.00 94.44 91 ALA A C 1
ATOM 694 O O . ALA A 1 91 ? 2.843 -14.860 5.836 1.00 94.44 91 ALA A O 1
ATOM 695 N N . VAL A 1 92 ? 1.399 -14.407 4.151 1.00 93.62 92 VAL A N 1
ATOM 696 C CA . VAL A 1 92 ? 1.348 -12.955 4.318 1.00 93.62 92 VAL A CA 1
ATOM 697 C C . VAL A 1 92 ? 0.572 -12.636 5.595 1.00 93.62 92 VAL A C 1
ATOM 699 O O . VAL A 1 92 ? -0.472 -13.238 5.874 1.00 93.62 92 VAL A O 1
ATOM 702 N N . THR A 1 93 ? 1.079 -11.698 6.392 1.00 92.12 93 THR A N 1
ATOM 703 C CA . THR A 1 93 ? 0.451 -11.262 7.645 1.00 92.12 93 THR A CA 1
ATOM 704 C C . THR A 1 93 ? 0.185 -9.760 7.649 1.00 92.12 93 THR A C 1
ATOM 706 O O . THR A 1 93 ? 0.687 -9.016 6.815 1.00 92.12 93 THR A O 1
ATOM 709 N N . ALA A 1 94 ? -0.617 -9.295 8.611 1.00 90.94 94 ALA A N 1
ATOM 710 C CA . ALA A 1 94 ? -0.832 -7.865 8.813 1.00 90.94 94 ALA A CA 1
ATOM 711 C C . ALA A 1 94 ? 0.470 -7.132 9.203 1.00 90.94 94 ALA A C 1
ATOM 713 O O . ALA A 1 94 ? 0.629 -5.959 8.872 1.00 90.94 94 ALA A O 1
ATOM 714 N N . ASP A 1 95 ? 1.421 -7.827 9.837 1.00 91.19 95 ASP A N 1
ATOM 715 C CA . ASP A 1 95 ? 2.737 -7.270 10.168 1.00 91.19 95 ASP A CA 1
ATOM 716 C C . ASP A 1 95 ? 3.571 -6.959 8.925 1.00 91.19 95 ASP A C 1
ATOM 718 O O . ASP A 1 95 ? 4.356 -6.023 8.965 1.00 91.19 95 ASP A O 1
ATOM 722 N N . ASP A 1 96 ? 3.382 -7.677 7.810 1.00 92.88 96 ASP A N 1
ATOM 723 C CA . ASP A 1 96 ? 4.088 -7.374 6.557 1.00 92.88 96 ASP A CA 1
ATOM 724 C C . ASP A 1 96 ? 3.710 -5.980 6.026 1.00 92.88 96 ASP A C 1
ATOM 726 O O . ASP A 1 96 ? 4.560 -5.241 5.529 1.00 92.88 96 ASP A O 1
ATOM 730 N N . PHE A 1 97 ? 2.443 -5.587 6.183 1.00 92.62 97 PHE A N 1
ATOM 731 C CA . PHE A 1 97 ? 1.970 -4.254 5.809 1.00 92.62 97 PHE A CA 1
ATOM 732 C C . PHE A 1 97 ? 2.448 -3.189 6.796 1.00 92.62 97 PHE A C 1
ATOM 734 O O . PHE A 1 97 ? 2.905 -2.133 6.367 1.00 92.62 97 PHE A O 1
ATOM 741 N N . LEU A 1 98 ? 2.392 -3.464 8.106 1.00 90.12 98 LEU A N 1
ATOM 742 C CA . LEU A 1 98 ? 2.966 -2.565 9.113 1.00 90.12 98 LEU A CA 1
ATOM 743 C C . LEU A 1 98 ? 4.457 -2.323 8.835 1.00 90.12 98 LEU A C 1
ATOM 745 O O . LEU A 1 98 ? 4.892 -1.174 8.821 1.00 90.12 98 LEU A O 1
ATOM 749 N N . TYR A 1 99 ? 5.202 -3.387 8.541 1.00 91.62 99 TYR A N 1
ATOM 750 C CA . TYR A 1 99 ? 6.609 -3.327 8.171 1.00 91.62 99 TYR A CA 1
ATOM 751 C C . TYR A 1 99 ? 6.834 -2.483 6.911 1.00 91.62 99 TYR A C 1
ATOM 753 O O . TYR A 1 99 ? 7.683 -1.597 6.921 1.00 91.62 99 TYR A O 1
ATOM 761 N N . ALA A 1 100 ? 6.043 -2.671 5.850 1.00 92.38 100 ALA A N 1
ATOM 762 C CA . ALA A 1 100 ? 6.148 -1.846 4.644 1.00 92.38 100 ALA A CA 1
ATOM 763 C C . ALA A 1 100 ? 5.947 -0.345 4.938 1.00 92.38 100 ALA A C 1
ATOM 765 O O . ALA A 1 100 ? 6.707 0.488 4.449 1.00 92.38 100 ALA A O 1
ATOM 766 N N . PHE A 1 101 ? 4.982 0.013 5.790 1.00 91.50 101 PHE A N 1
ATOM 767 C CA . PHE A 1 101 ? 4.796 1.405 6.206 1.00 91.50 101 PHE A CA 1
ATOM 768 C C . PHE A 1 101 ? 5.929 1.922 7.101 1.00 91.50 101 PHE A C 1
ATOM 770 O O . PHE A 1 101 ? 6.331 3.076 6.954 1.00 91.50 101 PHE A O 1
ATOM 777 N N . GLN A 1 102 ? 6.481 1.089 7.989 1.00 90.94 102 GLN A N 1
ATOM 778 C CA . GLN A 1 102 ? 7.670 1.440 8.775 1.00 90.94 102 GLN A CA 1
ATOM 779 C C . GLN A 1 102 ? 8.857 1.763 7.867 1.00 90.94 102 GLN A C 1
ATOM 781 O O . GLN A 1 102 ? 9.525 2.768 8.090 1.00 90.94 102 GLN A O 1
ATOM 786 N N . ARG A 1 103 ? 9.062 0.978 6.801 1.00 92.88 103 ARG A N 1
ATOM 787 C CA . ARG A 1 103 ? 10.091 1.246 5.789 1.00 92.88 103 ARG A CA 1
ATOM 788 C C . ARG A 1 103 ? 9.863 2.569 5.066 1.00 92.88 103 ARG A C 1
ATOM 790 O O . ARG A 1 103 ? 10.792 3.355 4.935 1.00 92.88 103 ARG A O 1
ATOM 797 N N . ILE A 1 104 ? 8.626 2.861 4.661 1.00 90.75 104 ILE A N 1
ATOM 798 C CA . ILE A 1 104 ? 8.283 4.156 4.047 1.00 90.75 104 ILE A CA 1
ATOM 799 C C . ILE A 1 104 ? 8.613 5.326 4.990 1.00 90.75 104 ILE A C 1
ATOM 801 O O . ILE A 1 104 ? 9.006 6.398 4.534 1.00 90.75 104 ILE A O 1
ATOM 805 N N . ASN A 1 105 ? 8.461 5.134 6.301 1.00 89.19 105 ASN A N 1
ATOM 806 C CA . ASN A 1 105 ? 8.757 6.155 7.301 1.00 89.19 105 ASN A CA 1
ATOM 807 C C . ASN A 1 105 ? 10.237 6.196 7.733 1.00 89.19 105 ASN A C 1
ATOM 809 O O . ASN A 1 105 ? 10.590 7.087 8.506 1.00 89.19 105 ASN A O 1
ATOM 813 N N . ASP A 1 106 ? 11.095 5.276 7.272 1.00 90.56 106 ASP A N 1
ATOM 814 C CA . ASP A 1 106 ? 12.515 5.233 7.636 1.00 90.56 106 ASP A CA 1
ATOM 815 C C . ASP A 1 106 ? 13.311 6.309 6.884 1.00 90.56 106 ASP A C 1
ATOM 817 O O . ASP A 1 106 ? 13.420 6.319 5.654 1.00 90.56 106 ASP A O 1
ATOM 821 N N . LYS A 1 107 ? 13.948 7.198 7.647 1.00 88.19 107 LYS A N 1
ATOM 822 C CA . LYS A 1 107 ? 14.822 8.257 7.140 1.00 88.19 107 LYS A CA 1
ATOM 823 C C . LYS A 1 107 ? 15.957 7.736 6.257 1.00 88.19 107 LYS A C 1
ATOM 825 O O . LYS A 1 107 ? 16.383 8.457 5.358 1.00 88.19 107 LYS A O 1
ATOM 830 N N . LYS A 1 108 ? 16.482 6.536 6.518 1.00 88.94 108 LYS A N 1
ATOM 831 C CA . LYS A 1 108 ? 17.606 5.959 5.762 1.00 88.94 108 LYS A CA 1
ATOM 832 C C . LYS A 1 108 ? 17.200 5.539 4.355 1.00 88.94 108 LYS A C 1
ATOM 834 O O . LYS A 1 108 ? 18.040 5.578 3.463 1.00 88.94 108 LYS A O 1
ATOM 839 N N . LEU A 1 109 ? 15.941 5.141 4.176 1.00 87.50 109 LEU A N 1
ATOM 840 C CA . LEU A 1 109 ? 15.434 4.634 2.904 1.00 87.50 109 LEU A CA 1
ATOM 841 C C . LEU A 1 109 ? 15.030 5.753 1.944 1.00 87.50 109 LEU A C 1
ATOM 843 O O . LEU A 1 109 ? 14.968 5.513 0.747 1.00 87.50 109 LEU A O 1
ATOM 847 N N . VAL A 1 110 ? 14.804 6.974 2.448 1.00 84.88 110 VAL A N 1
ATOM 848 C CA . VAL A 1 110 ? 14.482 8.156 1.624 1.00 84.88 110 VAL A CA 1
ATOM 849 C C . VAL A 1 110 ? 13.354 7.835 0.627 1.00 84.88 110 VAL A C 1
ATOM 851 O O . VAL A 1 110 ? 13.466 8.072 -0.573 1.00 84.88 110 VAL A O 1
ATOM 854 N N . ALA A 1 111 ? 12.265 7.249 1.137 1.00 88.56 111 ALA A N 1
ATOM 855 C CA . ALA A 1 111 ? 11.151 6.776 0.321 1.00 88.56 111 ALA A CA 1
ATOM 856 C C . ALA A 1 111 ? 10.581 7.906 -0.550 1.00 88.56 111 ALA A C 1
ATOM 858 O O . ALA A 1 111 ? 10.047 8.893 -0.032 1.00 88.56 111 ALA A O 1
ATOM 859 N N . GLN A 1 112 ? 10.663 7.757 -1.875 1.00 86.06 112 GLN A N 1
ATOM 860 C CA . GLN A 1 112 ? 10.354 8.842 -2.817 1.00 86.06 112 GLN A CA 1
ATOM 861 C C . GLN A 1 112 ? 8.892 9.298 -2.772 1.00 86.06 112 GLN A C 1
ATOM 863 O O . GLN A 1 112 ? 8.599 10.455 -3.058 1.00 86.06 112 GLN A O 1
ATOM 868 N N . TYR A 1 113 ? 7.982 8.406 -2.378 1.00 86.69 113 TYR A N 1
ATOM 869 C CA . TYR A 1 113 ? 6.546 8.670 -2.246 1.00 86.69 113 TYR A CA 1
ATOM 870 C C . TYR A 1 113 ? 6.062 8.676 -0.789 1.00 86.69 113 TYR A C 1
ATOM 872 O O . TYR A 1 113 ? 4.855 8.655 -0.528 1.00 86.69 113 TYR A O 1
ATOM 880 N N . GLY A 1 114 ? 6.972 8.716 0.194 1.00 87.19 114 GLY A N 1
ATOM 881 C CA . GLY A 1 114 ? 6.592 8.755 1.611 1.00 87.19 114 GLY A CA 1
ATOM 882 C C . GLY A 1 114 ? 5.719 9.964 1.967 1.00 87.19 114 GLY A C 1
ATOM 883 O O . GLY A 1 114 ? 4.878 9.892 2.866 1.00 87.19 114 GLY A O 1
ATOM 884 N N . ASN A 1 115 ? 5.840 11.048 1.195 1.00 88.56 115 ASN A N 1
ATOM 885 C CA . ASN A 1 115 ? 5.041 12.261 1.327 1.00 88.56 115 ASN A CA 1
ATOM 886 C C . ASN A 1 115 ? 3.531 12.048 1.122 1.00 88.56 115 ASN A C 1
ATOM 888 O O . ASN A 1 115 ? 2.749 12.816 1.678 1.00 88.56 115 ASN A O 1
ATOM 892 N N . TYR A 1 116 ? 3.099 11.012 0.394 1.00 88.69 116 TYR A N 1
ATOM 893 C CA . TYR A 1 116 ? 1.671 10.716 0.196 1.00 88.69 116 TYR A CA 1
ATOM 894 C C . TYR A 1 116 ? 0.936 10.365 1.489 1.00 88.69 116 TYR A C 1
ATOM 896 O O . TYR A 1 116 ? -0.279 10.527 1.577 1.00 88.69 116 TYR A O 1
ATOM 904 N N . TYR A 1 117 ? 1.666 9.910 2.504 1.00 88.69 117 TYR A N 1
ATOM 905 C CA . TYR A 1 117 ? 1.087 9.499 3.777 1.00 88.69 117 TYR A CA 1
ATOM 906 C C . TYR A 1 117 ? 1.220 10.566 4.867 1.00 88.69 117 TYR A C 1
ATOM 908 O O . TYR A 1 117 ? 0.643 10.417 5.947 1.00 88.69 117 TYR A O 1
ATOM 916 N N . CYS A 1 118 ? 1.939 11.657 4.593 1.00 87.62 118 CYS A N 1
ATOM 917 C CA . CYS A 1 118 ? 2.161 12.733 5.549 1.00 87.62 118 CYS A CA 1
ATOM 918 C C . CYS A 1 118 ? 0.870 13.453 5.904 1.00 87.62 118 CYS A C 1
ATOM 920 O O . CYS A 1 118 ? 0.169 13.963 5.035 1.00 87.62 118 CYS A O 1
ATOM 922 N N . GLY A 1 119 ? 0.540 13.486 7.193 1.00 82.88 119 GLY A N 1
ATOM 923 C CA . GLY A 1 119 ? -0.718 14.054 7.671 1.00 82.88 119 GLY A CA 1
ATOM 924 C C . GLY A 1 119 ? -1.954 13.259 7.236 1.00 82.88 119 GLY A C 1
ATOM 925 O O . GLY A 1 119 ? -3.029 13.483 7.782 1.00 82.88 119 GLY A O 1
ATOM 926 N N . VAL A 1 120 ? -1.823 12.292 6.326 1.00 89.62 120 VAL A N 1
ATOM 927 C CA . VAL A 1 120 ? -2.882 11.343 6.005 1.00 89.62 120 VAL A CA 1
ATOM 928 C C . VAL A 1 120 ? -2.924 10.293 7.094 1.00 89.62 120 VAL A C 1
ATOM 930 O O . VAL A 1 120 ? -3.954 10.179 7.731 1.00 89.62 120 VAL A O 1
ATOM 933 N N . ILE A 1 121 ? -1.826 9.595 7.390 1.00 91.31 121 ILE A N 1
ATOM 934 C CA . ILE A 1 121 ? -1.783 8.553 8.427 1.00 91.31 121 ILE A CA 1
ATOM 935 C C . ILE A 1 121 ? -1.294 9.146 9.750 1.00 91.31 121 ILE A C 1
ATOM 937 O O . ILE A 1 121 ? -0.275 9.837 9.811 1.00 91.31 121 ILE A O 1
ATOM 941 N N . LYS A 1 122 ? -1.995 8.856 10.852 1.00 90.00 122 LYS A N 1
ATOM 942 C CA . LYS A 1 122 ? -1.589 9.332 12.179 1.00 90.00 122 LYS A CA 1
ATOM 943 C C . LYS A 1 122 ? -0.180 8.822 12.531 1.00 90.00 122 LYS A C 1
ATOM 945 O O . LYS A 1 122 ? 0.085 7.624 12.541 1.00 90.00 122 LYS A O 1
ATOM 950 N N . GLY A 1 123 ? 0.730 9.733 12.870 1.00 87.25 123 GLY A N 1
ATOM 951 C CA . GLY A 1 123 ? 2.129 9.407 13.177 1.00 87.25 123 GLY A CA 1
ATOM 952 C C . GLY A 1 123 ? 3.078 9.410 11.973 1.00 87.25 123 GLY A C 1
ATOM 953 O O . GLY A 1 123 ? 4.267 9.192 12.174 1.00 87.25 123 GLY A O 1
ATOM 954 N N . MET A 1 124 ? 2.588 9.697 10.762 1.00 89.06 124 MET A N 1
ATOM 955 C CA . MET A 1 124 ? 3.422 10.026 9.602 1.00 89.06 124 MET A CA 1
ATOM 956 C C . MET A 1 124 ? 3.341 11.537 9.357 1.00 89.06 124 MET A C 1
ATOM 958 O O . MET A 1 124 ? 2.312 12.056 8.929 1.00 89.06 124 MET A O 1
ATOM 962 N N . ASP A 1 125 ? 4.409 12.263 9.683 1.00 88.69 125 ASP A N 1
ATOM 963 C CA . ASP A 1 125 ? 4.440 13.734 9.751 1.00 88.69 125 ASP A CA 1
ATOM 964 C C . ASP A 1 125 ? 5.466 14.366 8.790 1.00 88.69 125 ASP A C 1
ATOM 966 O O . ASP A 1 125 ? 5.851 15.520 8.962 1.00 88.69 125 ASP A O 1
ATOM 970 N N . CYS A 1 126 ? 5.929 13.615 7.785 1.00 85.50 126 CYS A N 1
ATOM 971 C CA . CYS A 1 126 ? 7.005 14.001 6.858 1.00 85.50 126 CYS A CA 1
ATOM 972 C C . CYS A 1 126 ? 8.380 14.219 7.500 1.00 85.50 126 CYS A C 1
ATOM 974 O O . CYS A 1 126 ? 9.346 14.510 6.798 1.00 85.50 126 CYS A O 1
ATOM 976 N N . SER A 1 127 ? 8.519 14.019 8.808 1.00 85.19 127 SER A N 1
ATOM 977 C CA . SER A 1 127 ? 9.817 14.037 9.469 1.00 85.19 127 SER A CA 1
ATOM 978 C C . SER A 1 127 ? 10.310 12.611 9.663 1.00 85.19 127 SER A C 1
ATOM 980 O O . SER A 1 127 ? 10.407 12.154 10.798 1.00 85.19 127 SER A O 1
ATOM 982 N N . ALA A 1 128 ? 10.573 11.928 8.535 1.00 78.25 128 ALA A N 1
ATOM 983 C CA . ALA A 1 128 ? 11.005 10.530 8.457 1.00 78.25 128 ALA A CA 1
ATOM 984 C C . ALA A 1 128 ? 11.809 10.107 9.698 1.00 78.25 128 ALA A C 1
ATOM 986 O O . ALA A 1 128 ? 12.771 10.773 10.107 1.00 78.25 128 ALA A O 1
ATOM 987 N N . LYS A 1 129 ? 11.339 9.040 10.336 1.00 80.06 129 LYS A N 1
ATOM 988 C CA . LYS A 1 129 ? 11.787 8.569 11.645 1.00 80.06 129 LYS A CA 1
ATOM 989 C C . LYS A 1 129 ? 12.721 7.372 11.470 1.00 80.06 129 LYS A C 1
ATOM 991 O O . LYS A 1 129 ? 13.158 7.062 10.371 1.00 80.06 129 LYS A O 1
ATOM 996 N N . ASP A 1 130 ? 13.076 6.736 12.575 1.00 79.44 130 ASP A N 1
ATOM 997 C CA . ASP A 1 130 ? 13.736 5.430 12.547 1.00 79.44 130 ASP A CA 1
ATOM 998 C C . ASP A 1 130 ? 12.685 4.323 12.351 1.00 79.44 130 ASP A C 1
ATOM 1000 O O . ASP A 1 130 ? 11.553 4.463 12.826 1.00 79.44 130 ASP A O 1
ATOM 1004 N N . ASP A 1 131 ? 13.054 3.231 11.680 1.00 71.88 131 ASP A N 1
ATOM 1005 C CA . ASP A 1 131 ? 12.184 2.078 11.401 1.00 71.88 131 ASP A CA 1
ATOM 1006 C C . ASP A 1 131 ? 11.649 1.397 12.674 1.00 71.88 131 ASP A C 1
ATOM 1008 O O . ASP A 1 131 ? 10.561 0.814 12.668 1.00 71.88 131 ASP A O 1
ATOM 1012 N N . ASN A 1 132 ? 12.355 1.542 13.799 1.00 74.12 132 ASN A N 1
ATOM 1013 C CA . ASN A 1 132 ? 11.916 1.031 15.096 1.00 74.12 132 ASN A CA 1
ATOM 1014 C C . ASN A 1 132 ? 10.857 1.909 15.778 1.00 74.12 132 ASN A C 1
ATOM 1016 O O . ASN A 1 132 ? 10.320 1.516 16.817 1.00 74.12 132 ASN A O 1
ATOM 1020 N N . GLN A 1 133 ? 10.541 3.094 15.241 1.00 78.12 133 GLN A N 1
ATOM 1021 C CA . GLN A 1 133 ? 9.467 3.926 15.780 1.00 78.12 133 GLN A CA 1
ATOM 1022 C C . GLN A 1 133 ? 8.101 3.452 15.262 1.00 78.12 133 GLN A C 1
ATOM 1024 O O . GLN A 1 133 ? 7.854 3.474 14.054 1.00 78.12 133 GLN A O 1
ATOM 1029 N N . PRO A 1 134 ? 7.167 3.060 16.149 1.00 78.50 134 PRO A N 1
ATOM 1030 C CA . PRO A 1 134 ? 5.841 2.633 15.724 1.00 78.50 134 PRO A CA 1
ATOM 1031 C C . PRO A 1 134 ? 5.058 3.771 15.062 1.00 78.50 134 PRO A C 1
ATOM 1033 O O . PRO A 1 134 ? 4.964 4.877 15.600 1.00 78.50 134 PRO A O 1
ATOM 1036 N N . ILE A 1 135 ? 4.404 3.474 13.940 1.00 87.75 135 ILE A N 1
ATOM 1037 C CA . ILE A 1 135 ? 3.452 4.394 13.311 1.00 87.75 135 ILE A CA 1
ATOM 1038 C C . ILE A 1 135 ? 2.137 4.310 14.084 1.00 87.75 135 ILE A C 1
ATOM 1040 O O . ILE A 1 135 ? 1.394 3.342 13.969 1.00 87.75 135 ILE A O 1
ATOM 1044 N N . SER A 1 136 ? 1.837 5.333 14.888 1.00 88.62 136 SER A N 1
ATOM 1045 C CA . SER A 1 136 ? 0.698 5.314 15.827 1.00 88.62 136 SER A CA 1
ATOM 1046 C C . SER A 1 136 ? -0.688 5.127 15.187 1.00 88.62 136 SER A C 1
ATOM 1048 O O . SER A 1 136 ? -1.644 4.790 15.883 1.00 88.62 136 SER A O 1
ATOM 1050 N N . GLY A 1 137 ? -0.810 5.386 13.885 1.00 88.94 137 GLY A N 1
ATOM 1051 C CA . GLY A 1 137 ? -2.024 5.224 13.096 1.00 88.94 137 GLY A CA 1
ATOM 1052 C C . GLY A 1 137 ? -2.169 3.856 12.448 1.00 88.94 137 GLY A C 1
ATOM 1053 O O . GLY A 1 137 ? -3.193 3.631 11.824 1.00 88.94 137 GLY A O 1
ATOM 1054 N N . ILE A 1 138 ? -1.191 2.956 12.571 1.00 90.81 138 ILE A N 1
ATOM 1055 C CA . ILE A 1 138 ? -1.263 1.615 11.990 1.00 90.81 138 ILE A CA 1
ATOM 1056 C C . ILE A 1 138 ? -1.183 0.588 13.109 1.00 90.81 138 ILE A C 1
ATOM 1058 O O . ILE A 1 138 ? -0.234 0.568 13.893 1.00 90.81 138 ILE A O 1
ATOM 1062 N N . LYS A 1 139 ? -2.185 -0.286 13.184 1.00 89.12 139 LYS A N 1
ATOM 1063 C CA . LYS A 1 139 ? -2.255 -1.326 14.209 1.00 89.12 139 LYS A CA 1
ATOM 1064 C C . LYS A 1 139 ? -2.648 -2.668 13.613 1.00 89.12 139 LYS A C 1
ATOM 1066 O O . LYS A 1 139 ? -3.608 -2.757 12.855 1.00 89.12 139 LYS A O 1
ATOM 1071 N N . VAL A 1 140 ? -1.962 -3.720 14.051 1.00 88.38 140 VAL A N 1
ATOM 1072 C CA . VAL A 1 140 ? -2.389 -5.110 13.863 1.00 88.38 140 VAL A CA 1
ATOM 1073 C C . VAL A 1 140 ? -3.321 -5.492 15.014 1.00 88.38 140 VAL A C 1
ATOM 1075 O O . VAL A 1 140 ? -2.951 -5.382 16.185 1.00 88.38 140 VAL A O 1
ATOM 1078 N N . THR A 1 141 ? -4.557 -5.883 14.706 1.00 78.12 141 THR A N 1
ATOM 1079 C CA . THR A 1 141 ? -5.631 -6.038 15.708 1.00 78.12 141 THR A CA 1
ATOM 1080 C C . THR A 1 141 ? -5.996 -7.488 16.034 1.00 78.12 141 THR A C 1
ATOM 1082 O O . THR A 1 141 ? -6.838 -7.712 16.901 1.00 78.12 141 THR A O 1
ATOM 1085 N N . ALA A 1 142 ? -5.326 -8.479 15.435 1.00 65.88 142 ALA A N 1
ATOM 1086 C CA . ALA A 1 142 ? -5.561 -9.898 15.714 1.00 65.88 142 ALA A CA 1
ATOM 1087 C C . ALA A 1 142 ? -4.275 -10.749 15.669 1.00 65.88 142 ALA A C 1
ATOM 1089 O O . ALA A 1 142 ? -3.359 -10.429 14.907 1.00 65.88 142 ALA A O 1
ATOM 1090 N N . PRO A 1 143 ? -4.188 -11.831 16.472 1.00 49.81 143 PRO A N 1
ATOM 1091 C CA . PRO A 1 143 ? -2.971 -12.620 16.612 1.00 49.81 143 PRO A CA 1
ATOM 1092 C C . PRO A 1 143 ? -2.635 -13.430 15.358 1.00 49.81 143 PRO A C 1
ATOM 1094 O O . PRO A 1 143 ? -3.481 -14.013 14.684 1.00 49.81 143 PRO A O 1
ATOM 1097 N N . THR A 1 144 ? -1.337 -13.531 15.104 1.00 49.28 144 THR A N 1
ATOM 1098 C CA . THR A 1 144 ? -0.704 -14.071 13.899 1.00 49.28 144 THR A CA 1
ATOM 1099 C C . THR A 1 144 ? -0.718 -15.600 13.765 1.00 49.28 144 THR A C 1
ATOM 1101 O O . THR A 1 144 ? -0.137 -16.113 12.806 1.00 49.28 144 THR A O 1
ATOM 1104 N N . HIS A 1 145 ? -1.375 -16.342 14.666 1.00 38.03 145 HIS A N 1
ATOM 1105 C CA . HIS A 1 145 ? -1.193 -17.800 14.795 1.00 38.03 145 HIS A CA 1
ATOM 1106 C C . HIS A 1 145 ? -2.452 -18.681 14.759 1.00 38.03 145 HIS A C 1
ATOM 1108 O O . HIS A 1 145 ? -2.314 -19.901 14.767 1.00 38.03 145 HIS A O 1
ATOM 1114 N N . ALA A 1 146 ? -3.662 -18.132 14.658 1.00 30.44 146 ALA A N 1
ATOM 1115 C CA . ALA A 1 146 ? -4.871 -18.942 14.485 1.00 30.44 146 ALA A CA 1
ATOM 1116 C C . ALA A 1 146 ? -5.576 -18.535 13.192 1.00 30.44 146 ALA A C 1
ATOM 1118 O O . ALA A 1 146 ? -5.592 -17.357 12.858 1.00 30.44 146 ALA A O 1
ATOM 1119 N N . SER A 1 147 ? -6.134 -19.504 12.465 1.00 30.52 147 SER A N 1
ATOM 1120 C CA . SER A 1 147 ? -6.815 -19.373 11.166 1.00 30.52 147 SER A CA 1
ATOM 1121 C C . SER A 1 147 ? -8.099 -18.520 11.191 1.00 30.52 147 SER A C 1
ATOM 1123 O O . SER A 1 147 ? -9.137 -18.952 10.699 1.00 30.52 147 SER A O 1
ATOM 1125 N N . ARG A 1 148 ? -8.080 -17.350 11.842 1.00 31.19 148 ARG A N 1
ATOM 1126 C CA . ARG A 1 148 ? -9.206 -16.426 11.990 1.00 31.19 148 ARG A CA 1
ATOM 1127 C C . ARG A 1 148 ? -8.699 -14.978 12.027 1.00 31.19 148 ARG A C 1
ATOM 1129 O O . ARG A 1 148 ? -8.064 -14.567 12.991 1.00 31.19 148 ARG A O 1
ATOM 1136 N N . THR A 1 149 ? -9.017 -14.251 10.955 1.00 36.03 149 THR A N 1
ATOM 1137 C CA . THR A 1 149 ? -9.070 -12.784 10.797 1.00 36.03 149 THR A CA 1
ATOM 1138 C C . THR A 1 149 ? -7.831 -12.016 11.252 1.00 36.03 149 THR A C 1
ATOM 1140 O O . THR A 1 149 ? -7.766 -11.540 12.375 1.00 36.03 149 THR A O 1
ATOM 1143 N N . ARG A 1 150 ? -6.873 -11.816 10.340 1.00 50.12 150 ARG A N 1
ATOM 1144 C CA . ARG A 1 150 ? -5.754 -10.874 10.497 1.00 50.12 150 ARG A CA 1
ATOM 1145 C C . ARG A 1 150 ? -6.234 -9.503 10.043 1.00 50.12 150 ARG A C 1
ATOM 1147 O O . ARG A 1 150 ? -6.485 -9.329 8.851 1.00 50.12 150 ARG A O 1
ATOM 1154 N N . ALA A 1 151 ? -6.408 -8.575 10.976 1.00 57.81 151 ALA A N 1
ATOM 1155 C CA . ALA A 1 151 ? -6.877 -7.236 10.660 1.00 57.81 151 ALA A CA 1
ATOM 1156 C C . ALA A 1 151 ? -5.777 -6.184 10.838 1.00 57.81 151 ALA A C 1
ATOM 1158 O O . ALA A 1 151 ? -4.988 -6.253 11.785 1.00 57.81 151 ALA A O 1
ATOM 1159 N N . ILE A 1 152 ? -5.719 -5.240 9.896 1.00 62.62 152 ILE A N 1
ATOM 1160 C CA . ILE A 1 152 ? -4.908 -4.024 9.988 1.00 62.62 152 ILE A CA 1
ATOM 1161 C C . ILE A 1 152 ? -5.847 -2.822 10.001 1.00 62.62 152 ILE A C 1
ATOM 1163 O O . ILE A 1 152 ? -6.720 -2.698 9.141 1.00 62.62 152 ILE A O 1
ATOM 1167 N N . THR A 1 153 ? -5.659 -1.966 10.997 1.00 71.31 153 THR A N 1
ATOM 1168 C CA . THR A 1 153 ? -6.387 -0.712 11.167 1.00 71.31 153 THR A CA 1
ATOM 1169 C C . THR A 1 153 ? -5.464 0.431 10.780 1.00 71.31 153 THR A C 1
ATOM 1171 O O . THR A 1 153 ? -4.397 0.573 11.382 1.00 71.31 153 THR A O 1
ATOM 1174 N N . ALA A 1 154 ? -5.874 1.241 9.806 1.00 69.44 154 ALA A N 1
ATOM 1175 C CA . ALA A 1 154 ? -5.225 2.500 9.463 1.00 69.44 154 ALA A CA 1
ATOM 1176 C C . ALA A 1 154 ? -6.114 3.670 9.902 1.00 69.44 154 ALA A C 1
ATOM 1178 O O . ALA A 1 154 ? -7.243 3.804 9.431 1.00 69.44 154 ALA A O 1
ATOM 1179 N N . SER A 1 155 ? -5.610 4.512 10.801 1.00 74.06 155 SER A N 1
ATOM 1180 C CA . SER A 1 155 ? -6.273 5.733 11.249 1.00 74.06 155 SER A CA 1
ATOM 1181 C C . SER A 1 155 ? -5.651 6.958 10.594 1.00 74.06 155 SER A C 1
ATOM 1183 O O . SER A 1 155 ? -4.438 7.186 10.700 1.00 74.06 155 SER A O 1
ATOM 1185 N N . THR A 1 156 ? -6.484 7.774 9.959 1.00 72.31 156 THR A N 1
ATOM 1186 C CA . THR A 1 156 ? -6.077 9.011 9.317 1.00 72.31 156 THR A CA 1
ATOM 1187 C C . THR A 1 156 ? -6.171 10.206 10.260 1.00 72.31 156 THR A C 1
ATOM 1189 O O . THR A 1 156 ? -6.927 10.206 11.235 1.00 72.31 156 THR A O 1
ATOM 1192 N N . SER A 1 157 ? -5.362 11.238 10.016 1.00 62.19 157 SER A N 1
ATOM 1193 C CA . SER A 1 157 ? -5.479 12.485 10.773 1.00 62.19 157 SER A CA 1
ATOM 1194 C C . SER A 1 157 ? -6.679 13.295 10.270 1.00 62.19 157 SER A C 1
ATOM 1196 O O . SER A 1 157 ? -7.024 13.248 9.091 1.00 62.19 157 SER A O 1
ATOM 1198 N N . SER A 1 158 ? -7.329 14.057 11.152 1.00 53.78 158 SER A N 1
ATOM 1199 C CA . SER A 1 158 ? -8.523 14.849 10.826 1.00 53.78 158 SER A CA 1
ATOM 1200 C C . SER A 1 158 ? -8.225 16.108 9.993 1.00 53.78 158 SER A C 1
ATOM 1202 O O . SER A 1 158 ? -8.939 17.107 10.117 1.00 53.78 158 SER A O 1
ATOM 1204 N N . HIS A 1 159 ? -7.144 16.134 9.208 1.00 50.06 159 HIS A N 1
ATOM 1205 C CA . HIS A 1 159 ? -6.773 17.326 8.456 1.00 50.06 159 HIS A CA 1
ATOM 1206 C C . HIS A 1 159 ? -7.785 17.580 7.337 1.00 50.06 159 HIS A C 1
ATOM 1208 O O . HIS A 1 159 ? -7.862 16.860 6.344 1.00 50.06 159 HIS A O 1
ATOM 1214 N N . ARG A 1 160 ? -8.578 18.637 7.525 1.00 43.34 160 ARG A N 1
ATOM 1215 C CA . ARG A 1 160 ? -9.396 19.255 6.485 1.00 43.34 160 ARG A CA 1
ATOM 1216 C C . ARG A 1 160 ? -8.458 19.600 5.328 1.00 43.34 160 ARG A C 1
ATOM 1218 O O . ARG A 1 160 ? -7.448 20.262 5.562 1.00 43.34 160 ARG A O 1
ATOM 1225 N N . ALA A 1 161 ? -8.771 19.137 4.119 1.00 31.77 161 ALA A N 1
ATOM 1226 C CA . ALA A 1 161 ? -8.034 19.534 2.925 1.00 31.77 161 ALA A CA 1
ATOM 1227 C C . ALA A 1 161 ? -7.895 21.071 2.898 1.00 31.77 161 ALA A C 1
ATOM 1229 O O . ALA A 1 161 ? -8.881 21.756 3.207 1.00 31.77 161 ALA A O 1
ATOM 1230 N N . PRO A 1 162 ? -6.712 21.630 2.580 1.00 36.50 162 PRO A N 1
ATOM 1231 C CA . PRO A 1 162 ? -6.629 23.049 2.282 1.00 36.50 162 PRO A CA 1
ATOM 1232 C C . PRO A 1 162 ? -7.529 23.317 1.070 1.00 36.50 162 PRO A C 1
ATOM 1234 O O . PRO A 1 162 ? -7.434 22.628 0.056 1.00 36.50 162 PRO A O 1
ATOM 1237 N N . THR A 1 163 ? -8.463 24.250 1.250 1.00 41.69 163 THR A N 1
ATOM 1238 C CA . THR A 1 163 ? -9.329 24.797 0.195 1.00 41.69 163 THR A CA 1
ATOM 1239 C C . THR A 1 163 ? -8.523 25.511 -0.869 1.00 41.69 163 THR A C 1
ATOM 1241 O O . THR A 1 163 ? -7.569 26.215 -0.461 1.00 41.69 163 THR A O 1
#

Sequence (163 aa):
MRGGTIREESPEFGWTDAFDPTGEYLGTAWGMMDQLLIRGLMTYKHVDAAQGGDTPVPDIAAAPPTVSADGLTYDFTLKDNVMWAPPLNRAVTADDFLYAFQRINDKKLVAQYGNYYCGVIKGMDCSAKDDNQPISGIKVTAPTHASRTRAITASTSSHRAPT